Protein AF-A0A534WH94-F1 (afdb_monomer_lite)

Secondary structure (DSSP, 8-state):
-----------S-TTHHHHHHHHHHHHHHHHTTPPP--HHHHHTTTTS-HHHHHHHHH-TTSGGGHHHHHHHHHHHT-

Structure (mmCIF, N/CA/C/O backbone):
data_AF-A0A534WH94-F1
#
_entry.id   AF-A0A534WH94-F1
#
loop_
_atom_site.group_PDB
_atom_site.id
_atom_site.type_symbol
_atom_site.label_atom_id
_atom_site.label_alt_id
_atom_site.label_comp_id
_atom_site.label_asym_id
_atom_site.label_entity_id
_atom_site.label_seq_id
_atom_site.pdbx_PDB_ins_code
_atom_site.Cartn_x
_atom_site.Cartn_y
_atom_site.Cartn_z
_atom_site.occupancy
_atom_site.B_iso_or_equiv
_atom_site.auth_seq_id
_atom_site.auth_comp_id
_atom_site.auth_asym_id
_atom_site.auth_atom_id
_atom_site.pdbx_PDB_model_num
ATOM 1 N N . MET A 1 1 ? 21.627 17.084 -32.523 1.00 57.53 1 MET A N 1
ATOM 2 C CA . MET A 1 1 ? 20.254 16.541 -32.639 1.00 57.53 1 MET A CA 1
ATOM 3 C C . MET A 1 1 ? 19.795 16.188 -31.234 1.00 57.53 1 MET A C 1
ATOM 5 O O . MET A 1 1 ? 20.572 15.497 -30.583 1.00 57.53 1 MET A O 1
ATOM 9 N N . PRO A 1 2 ? 18.666 16.694 -30.700 1.00 52.56 2 PRO A N 1
ATOM 10 C CA . PRO A 1 2 ? 18.351 16.438 -29.305 1.00 52.56 2 PRO A CA 1
ATOM 11 C C . PRO A 1 2 ? 17.557 15.136 -29.191 1.00 52.56 2 PRO A C 1
ATOM 13 O O . PRO A 1 2 ? 16.446 15.025 -29.701 1.00 52.56 2 PRO A O 1
ATOM 16 N N . LEU A 1 3 ? 18.130 14.155 -28.504 1.00 57.47 3 LEU A N 1
ATOM 17 C CA . LEU A 1 3 ? 17.329 13.183 -27.773 1.00 57.47 3 LEU A CA 1
ATOM 18 C C . LEU A 1 3 ? 16.974 13.850 -26.444 1.00 57.47 3 LEU A C 1
ATOM 20 O O . LEU A 1 3 ? 17.811 13.942 -25.548 1.00 57.47 3 LEU A O 1
ATOM 24 N N . THR A 1 4 ? 15.754 14.369 -26.333 1.00 52.41 4 THR A N 1
ATOM 25 C CA . THR A 1 4 ? 15.236 14.920 -25.077 1.00 52.41 4 THR A CA 1
ATOM 26 C C . THR A 1 4 ? 14.630 13.776 -24.272 1.00 52.41 4 THR A C 1
ATOM 28 O O . THR A 1 4 ? 13.427 13.568 -24.311 1.00 52.41 4 THR A O 1
ATOM 31 N N . GLY A 1 5 ? 15.503 13.018 -23.605 1.00 58.09 5 GLY A N 1
ATOM 32 C CA . GLY A 1 5 ? 15.178 12.104 -22.508 1.00 58.09 5 GLY A CA 1
ATOM 33 C C . GLY A 1 5 ? 14.270 10.921 -22.848 1.00 58.09 5 GLY A C 1
ATOM 34 O O . GLY A 1 5 ? 13.058 11.058 -22.965 1.00 58.09 5 GLY A O 1
ATOM 35 N N . VAL A 1 6 ? 14.848 9.723 -22.867 1.00 63.12 6 VAL A N 1
ATOM 36 C CA . VAL A 1 6 ? 14.099 8.488 -22.621 1.00 63.12 6 VAL A CA 1
ATOM 37 C C . VAL A 1 6 ? 14.602 7.950 -21.288 1.00 63.12 6 VAL A C 1
ATOM 39 O O . VAL A 1 6 ? 15.763 7.562 -21.190 1.00 63.12 6 VAL A O 1
ATOM 42 N N . ILE A 1 7 ? 13.755 7.986 -20.259 1.00 58.00 7 ILE A N 1
ATOM 43 C CA . ILE A 1 7 ? 14.022 7.340 -18.971 1.00 58.00 7 ILE A CA 1
ATOM 44 C C . ILE A 1 7 ? 13.084 6.142 -18.891 1.00 58.00 7 ILE A C 1
ATOM 46 O O . ILE A 1 7 ? 11.873 6.307 -18.767 1.00 58.00 7 ILE A O 1
ATOM 50 N N . TYR A 1 8 ? 13.664 4.950 -18.982 1.00 58.31 8 TYR A N 1
ATOM 51 C CA . TYR A 1 8 ? 13.058 3.736 -18.459 1.00 58.31 8 TYR A CA 1
ATOM 52 C C . TYR A 1 8 ? 13.829 3.387 -17.194 1.00 58.31 8 TYR A C 1
ATOM 54 O O . TYR A 1 8 ? 15.034 3.156 -17.269 1.00 58.31 8 TYR A O 1
ATOM 62 N N . ASP A 1 9 ? 13.136 3.369 -16.062 1.00 55.84 9 ASP A N 1
ATOM 63 C CA . ASP A 1 9 ? 13.548 2.507 -14.964 1.00 55.84 9 ASP A CA 1
ATOM 64 C C . ASP A 1 9 ? 12.882 1.152 -15.222 1.00 55.84 9 ASP A C 1
ATOM 66 O O . ASP A 1 9 ? 11.662 1.075 -15.399 1.00 55.84 9 ASP A O 1
ATOM 70 N N . LEU A 1 10 ? 13.707 0.132 -15.432 1.00 53.72 10 LEU A N 1
ATOM 71 C CA . LEU A 1 10 ? 13.315 -1.171 -15.958 1.00 53.72 10 LEU A CA 1
ATOM 72 C C . LEU A 1 10 ? 14.092 -2.263 -15.222 1.00 53.72 10 LEU A C 1
ATOM 74 O O . LEU A 1 10 ? 14.832 -3.020 -15.848 1.00 53.72 10 LEU A O 1
ATOM 78 N N . ASP A 1 11 ? 13.897 -2.376 -13.913 1.00 56.34 11 ASP A N 1
ATOM 79 C CA . ASP A 1 11 ? 14.054 -3.686 -13.287 1.00 56.34 11 ASP A CA 1
ATOM 80 C C . ASP A 1 11 ? 12.876 -4.549 -13.771 1.00 56.34 11 ASP A C 1
ATOM 82 O O . ASP A 1 11 ? 11.698 -4.302 -13.502 1.00 56.34 11 ASP A O 1
ATOM 86 N N . GLY A 1 12 ? 13.200 -5.433 -14.713 1.00 47.75 12 GLY A N 1
ATOM 87 C CA . GLY A 1 12 ? 12.259 -5.975 -15.679 1.00 47.75 12 GLY A CA 1
ATOM 88 C C . GLY A 1 12 ? 11.467 -7.179 -15.193 1.00 47.75 12 GLY A C 1
ATOM 89 O O . GLY A 1 12 ? 12.027 -8.259 -15.155 1.00 47.75 12 GLY A O 1
ATOM 90 N N . THR A 1 13 ? 10.156 -7.001 -14.992 1.00 48.03 13 THR A N 1
ATOM 91 C CA . THR A 1 13 ? 9.073 -8.001 -15.174 1.00 48.03 13 THR A CA 1
ATOM 92 C C . THR A 1 13 ? 7.729 -7.328 -14.841 1.00 48.03 13 THR A C 1
ATOM 94 O O . THR A 1 13 ? 7.215 -7.410 -13.735 1.00 48.03 13 THR A O 1
ATOM 97 N N . LEU A 1 14 ? 7.114 -6.627 -15.802 1.00 45.53 14 LEU A N 1
ATOM 98 C CA . LEU A 1 14 ? 5.857 -5.861 -15.616 1.00 45.53 14 LEU A CA 1
ATOM 99 C C . LEU A 1 14 ? 4.621 -6.685 -15.180 1.00 45.53 14 LEU A C 1
ATOM 101 O O . LEU A 1 14 ? 3.556 -6.109 -14.944 1.00 45.53 14 LEU A O 1
ATOM 105 N N . VAL A 1 15 ? 4.739 -8.013 -15.132 1.00 48.19 15 VAL A N 1
ATOM 106 C CA . VAL A 1 15 ? 3.680 -8.930 -14.690 1.00 48.19 15 VAL A CA 1
ATOM 107 C C . VAL A 1 15 ? 3.958 -9.435 -13.274 1.00 48.19 15 VAL A C 1
ATOM 109 O O . VAL A 1 15 ? 3.048 -9.355 -12.459 1.00 48.19 15 VAL A O 1
ATOM 112 N N . ASP A 1 16 ? 5.199 -9.819 -12.953 1.00 56.69 16 ASP A N 1
ATOM 113 C CA . ASP A 1 16 ? 5.563 -10.261 -11.596 1.00 56.69 16 ASP A CA 1
ATOM 114 C C . ASP A 1 16 ? 5.582 -9.091 -10.591 1.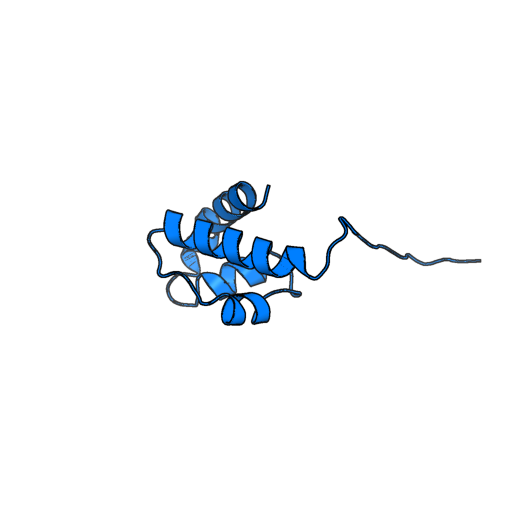00 56.69 16 ASP A C 1
ATOM 116 O O . ASP A 1 16 ? 5.172 -9.249 -9.448 1.00 56.69 16 ASP A O 1
ATOM 120 N N . SER A 1 17 ? 5.882 -7.861 -11.035 1.00 74.88 17 SER A N 1
ATOM 121 C CA . SER A 1 17 ? 5.928 -6.702 -10.130 1.00 74.88 17 SER A CA 1
ATOM 122 C C . SER A 1 17 ? 4.575 -6.283 -9.555 1.00 74.88 17 SER A C 1
ATOM 124 O O . SER A 1 17 ? 4.533 -5.605 -8.535 1.00 74.88 17 SER A O 1
ATOM 126 N N . ARG A 1 18 ? 3.445 -6.630 -10.184 1.00 88.44 18 ARG A N 1
ATOM 127 C CA . ARG A 1 18 ? 2.126 -6.217 -9.672 1.00 88.44 18 ARG A CA 1
ATOM 128 C C . ARG A 1 18 ? 1.681 -7.042 -8.479 1.00 88.44 18 ARG A C 1
ATOM 130 O O . ARG A 1 18 ? 1.169 -6.451 -7.530 1.00 88.44 18 ARG A O 1
ATOM 137 N N . ASP A 1 19 ? 1.888 -8.351 -8.555 1.00 91.12 19 ASP A N 1
ATOM 138 C CA . ASP A 1 19 ? 1.588 -9.255 -7.452 1.00 91.12 19 ASP A CA 1
ATOM 139 C C . ASP A 1 19 ? 2.587 -9.007 -6.305 1.00 91.12 19 ASP A C 1
ATOM 141 O O . ASP A 1 19 ? 2.149 -8.821 -5.176 1.00 91.12 19 ASP A O 1
ATOM 145 N N . ASP A 1 20 ? 3.879 -8.783 -6.591 1.00 90.56 20 ASP A N 1
ATOM 146 C CA . ASP A 1 20 ? 4.875 -8.386 -5.575 1.00 90.56 20 ASP A CA 1
ATOM 147 C C . ASP A 1 20 ? 4.525 -7.045 -4.888 1.00 90.56 20 ASP A C 1
ATOM 149 O O . ASP A 1 20 ? 4.647 -6.865 -3.670 1.00 90.56 20 ASP A O 1
ATOM 153 N N . LEU A 1 21 ? 4.032 -6.064 -5.657 1.00 93.06 21 LEU A N 1
ATOM 154 C CA . LEU A 1 21 ? 3.522 -4.804 -5.107 1.00 93.06 21 LEU A CA 1
ATOM 155 C C . LEU A 1 21 ? 2.262 -5.020 -4.257 1.00 93.06 21 LEU A C 1
ATOM 157 O O . LEU A 1 21 ? 2.072 -4.319 -3.264 1.00 93.06 21 LEU A O 1
ATOM 161 N N . ALA A 1 22 ? 1.389 -5.955 -4.633 1.00 95.81 22 ALA A N 1
ATOM 162 C CA . ALA A 1 22 ? 0.207 -6.288 -3.847 1.00 95.81 22 ALA A CA 1
ATOM 163 C C . ALA A 1 22 ? 0.582 -6.995 -2.538 1.00 95.81 22 ALA A C 1
ATOM 165 O O . ALA A 1 22 ? 0.049 -6.640 -1.484 1.00 95.81 22 ALA A O 1
ATOM 166 N N . ASP A 1 23 ? 1.537 -7.918 -2.589 1.00 96.12 23 ASP A N 1
ATOM 167 C CA . ASP A 1 23 ? 2.029 -8.666 -1.438 1.00 96.12 23 ASP A CA 1
ATOM 168 C C . ASP A 1 23 ? 2.753 -7.747 -0.450 1.00 96.12 23 ASP A C 1
ATOM 170 O O . ASP A 1 23 ? 2.409 -7.737 0.731 1.00 96.12 23 ASP A O 1
ATOM 174 N N . SER A 1 24 ? 3.653 -6.875 -0.919 1.00 96.56 24 SER A N 1
ATOM 175 C CA . SER A 1 24 ? 4.312 -5.874 -0.058 1.00 96.56 24 SER A CA 1
ATOM 176 C C . SER A 1 24 ? 3.318 -4.893 0.580 1.00 96.56 24 SER A C 1
ATOM 178 O O . SER A 1 24 ? 3.461 -4.510 1.745 1.00 96.56 24 SER A O 1
ATOM 180 N N . VAL A 1 25 ? 2.261 -4.493 -0.142 1.00 97.69 25 VAL A N 1
ATOM 181 C CA . VAL A 1 25 ? 1.172 -3.677 0.420 1.00 97.69 25 VAL A CA 1
ATOM 182 C C . VAL A 1 25 ? 0.409 -4.440 1.500 1.00 97.69 25 VAL A C 1
ATOM 184 O O . VAL A 1 25 ? 0.137 -3.872 2.558 1.00 97.69 25 VAL A O 1
ATOM 187 N N . ASN A 1 26 ? 0.056 -5.703 1.267 1.00 98.31 26 ASN A N 1
ATOM 188 C CA . ASN A 1 26 ? -0.664 -6.503 2.254 1.00 98.31 26 ASN A CA 1
ATOM 189 C C . ASN A 1 26 ? 0.202 -6.821 3.478 1.00 98.31 26 ASN A C 1
ATOM 191 O O . ASN A 1 26 ? -0.298 -6.726 4.59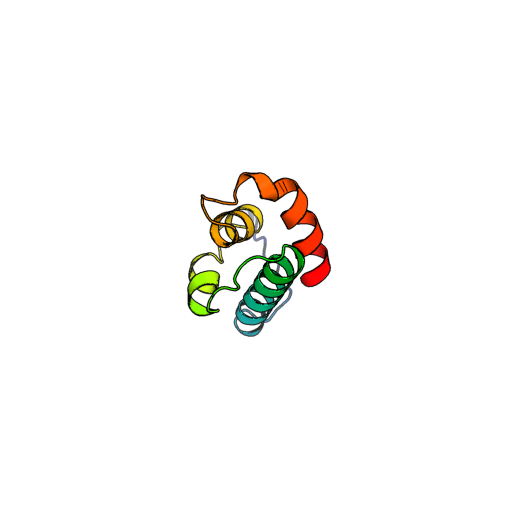6 1.00 98.31 26 ASN A O 1
ATOM 195 N N . ALA A 1 27 ? 1.500 -7.067 3.305 1.00 98.25 27 ALA A N 1
ATOM 196 C CA . ALA A 1 27 ? 2.448 -7.209 4.406 1.00 98.25 27 ALA A CA 1
ATOM 197 C C . ALA A 1 27 ? 2.529 -5.929 5.259 1.00 98.25 27 ALA A C 1
ATOM 199 O O . ALA A 1 27 ? 2.452 -5.986 6.490 1.00 98.25 27 ALA A O 1
ATOM 200 N N . MET A 1 28 ? 2.570 -4.753 4.619 1.00 98.31 28 MET A N 1
ATOM 201 C CA . MET A 1 28 ? 2.474 -3.464 5.311 1.00 98.31 28 MET A CA 1
ATOM 202 C C . MET A 1 28 ? 1.151 -3.324 6.086 1.00 98.31 28 MET A C 1
ATOM 204 O O . MET A 1 28 ? 1.171 -2.925 7.251 1.00 98.31 28 MET A O 1
ATOM 208 N N . LEU A 1 29 ? 0.004 -3.651 5.477 1.00 98.44 29 LEU A N 1
ATOM 209 C CA . LEU A 1 29 ? -1.303 -3.595 6.149 1.00 98.44 29 LEU A CA 1
ATOM 210 C C . LEU A 1 29 ? -1.360 -4.546 7.353 1.00 98.44 29 LEU A C 1
ATOM 212 O O . LEU A 1 29 ? -1.799 -4.137 8.429 1.00 98.44 29 LEU A O 1
ATOM 216 N N . ALA A 1 30 ? -0.847 -5.767 7.206 1.00 98.25 30 ALA A N 1
ATOM 217 C CA . ALA A 1 30 ? -0.780 -6.757 8.273 1.00 98.25 30 ALA A CA 1
ATOM 218 C C . ALA A 1 30 ? 0.091 -6.280 9.449 1.00 98.25 30 ALA A C 1
ATOM 220 O O . ALA A 1 30 ? -0.321 -6.399 10.604 1.00 98.25 30 ALA A O 1
ATOM 221 N N . ARG A 1 31 ? 1.253 -5.662 9.179 1.00 98.00 31 ARG A N 1
ATOM 222 C CA . ARG A 1 31 ? 2.130 -5.071 10.215 1.00 98.00 31 ARG A CA 1
ATOM 223 C C . ARG A 1 31 ? 1.479 -3.908 10.967 1.00 98.00 31 ARG A C 1
ATOM 225 O O . ARG A 1 31 ? 1.806 -3.686 12.129 1.00 98.00 31 ARG A O 1
ATOM 232 N N . LEU A 1 32 ? 0.542 -3.203 10.334 1.00 97.38 32 LEU A N 1
ATOM 233 C CA . LEU A 1 32 ? -0.267 -2.144 10.950 1.00 97.38 32 LEU A CA 1
ATOM 234 C C . LEU A 1 32 ? -1.551 -2.668 11.618 1.00 97.38 32 LEU A C 1
ATOM 236 O O . LEU A 1 32 ? -2.361 -1.870 12.089 1.00 97.38 32 LEU A O 1
ATOM 240 N N . PHE A 1 33 ? -1.755 -3.990 11.662 1.00 97.50 33 PHE A N 1
ATOM 241 C CA . PHE A 1 33 ? -2.981 -4.636 12.144 1.00 97.50 33 PHE A CA 1
ATOM 242 C C . PHE A 1 33 ? -4.250 -4.176 11.402 1.00 97.50 33 PHE A C 1
ATOM 244 O O . PHE A 1 33 ? -5.341 -4.121 11.977 1.00 97.50 33 PHE A O 1
ATOM 251 N N . LEU A 1 34 ? -4.114 -3.841 10.116 1.00 97.69 34 LEU A N 1
ATOM 252 C CA . LEU A 1 34 ? -5.211 -3.437 9.243 1.00 97.69 34 LEU A CA 1
ATOM 253 C C . LEU A 1 34 ? -5.701 -4.613 8.387 1.00 97.69 34 LEU A C 1
ATOM 255 O O . LEU A 1 34 ? -4.925 -5.520 8.085 1.00 97.69 34 LEU A O 1
ATOM 259 N N . PRO A 1 35 ? -6.973 -4.599 7.946 1.00 97.38 35 PRO A N 1
ATOM 260 C CA . PRO A 1 35 ? -7.458 -5.580 6.987 1.00 97.38 35 PRO A CA 1
ATOM 261 C C . PRO A 1 35 ? -6.672 -5.504 5.677 1.00 97.38 35 PRO A C 1
ATOM 263 O O . PRO A 1 35 ? -6.556 -4.431 5.076 1.00 97.38 35 PRO A O 1
ATOM 266 N N . GLU A 1 36 ? -6.193 -6.655 5.219 1.00 97.62 36 GLU A N 1
ATOM 267 C CA . GLU A 1 36 ? -5.623 -6.820 3.885 1.00 97.62 36 GLU A CA 1
ATOM 268 C C . GLU A 1 36 ? -6.654 -6.509 2.793 1.00 97.62 36 GLU A C 1
ATOM 270 O O . GLU A 1 36 ? -7.874 -6.505 3.008 1.00 97.62 36 GLU A O 1
ATOM 275 N N . ARG A 1 37 ? -6.157 -6.255 1.585 1.00 97.62 37 ARG A N 1
ATOM 276 C CA . ARG A 1 37 ? -6.983 -6.017 0.404 1.00 97.62 37 ARG A CA 1
ATOM 277 C C . ARG A 1 37 ? -6.786 -7.125 -0.605 1.00 97.62 37 ARG A C 1
ATOM 279 O O . ARG A 1 37 ? -5.697 -7.658 -0.781 1.00 97.62 37 ARG A O 1
ATOM 286 N N . GLU A 1 38 ? -7.850 -7.408 -1.347 1.00 97.56 38 GLU A N 1
ATOM 287 C CA . GLU A 1 38 ? -7.733 -8.285 -2.504 1.00 97.56 38 GLU A CA 1
ATOM 288 C C . GLU A 1 38 ? -6.711 -7.705 -3.502 1.00 97.56 38 GLU A C 1
ATOM 290 O O . GLU A 1 38 ? -6.799 -6.510 -3.817 1.00 97.56 38 GLU A O 1
ATOM 295 N N . PRO A 1 39 ? -5.810 -8.526 -4.075 1.00 95.31 39 PRO A N 1
ATOM 296 C CA . PRO A 1 39 ? -4.779 -8.056 -5.004 1.00 95.31 39 PRO A CA 1
ATOM 297 C C . PRO A 1 39 ? -5.339 -7.208 -6.148 1.00 95.31 39 PRO A C 1
ATOM 299 O O . PRO A 1 39 ? -4.833 -6.130 -6.442 1.00 95.31 39 PRO A O 1
ATOM 302 N N . ARG A 1 40 ? -6.495 -7.597 -6.710 1.00 95.25 40 ARG A N 1
ATOM 303 C CA . ARG A 1 40 ? -7.181 -6.834 -7.772 1.00 95.25 40 ARG A CA 1
ATOM 304 C C . ARG A 1 40 ? -7.510 -5.384 -7.395 1.00 95.25 40 ARG A C 1
ATOM 306 O O . ARG A 1 40 ? -7.543 -4.525 -8.272 1.00 95.25 40 ARG A O 1
ATOM 313 N N . VAL A 1 41 ? -7.768 -5.107 -6.116 1.00 97.00 41 VAL A N 1
ATOM 314 C CA . VAL A 1 41 ? -8.021 -3.748 -5.618 1.00 97.00 41 VAL A CA 1
ATOM 315 C C . VAL A 1 41 ? -6.716 -2.959 -5.606 1.00 97.00 41 VAL A C 1
ATOM 317 O O . VAL A 1 41 ? -6.684 -1.842 -6.119 1.00 97.00 41 VAL A O 1
ATOM 320 N N . ILE A 1 42 ? -5.639 -3.561 -5.093 1.00 96.00 42 ILE A N 1
ATOM 321 C CA . ILE A 1 42 ? -4.307 -2.945 -5.039 1.00 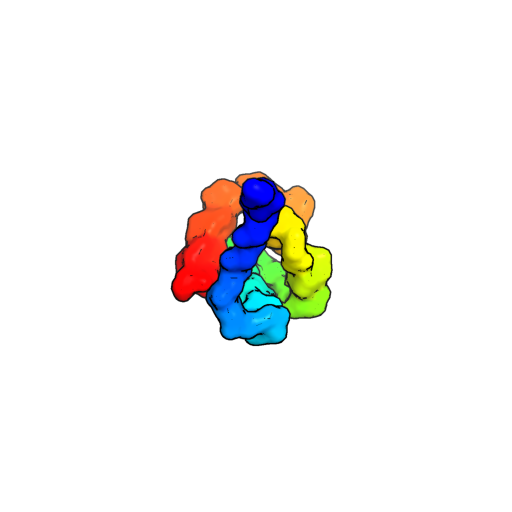96.00 42 ILE A CA 1
ATOM 322 C C . ILE A 1 42 ? -3.768 -2.698 -6.453 1.00 96.00 42 ILE A C 1
ATOM 324 O O . ILE A 1 42 ? -3.249 -1.621 -6.732 1.00 96.00 42 ILE A O 1
ATOM 328 N N . HIS A 1 43 ? -3.994 -3.620 -7.394 1.00 94.56 43 HIS A N 1
ATOM 329 C CA . HIS A 1 43 ? -3.622 -3.458 -8.803 1.00 94.56 43 HIS A CA 1
ATOM 330 C C . HIS A 1 43 ? -4.231 -2.204 -9.436 1.00 94.56 43 HIS A C 1
ATOM 332 O O . HIS A 1 43 ? -3.583 -1.549 -10.249 1.00 94.56 43 HIS A O 1
ATOM 338 N N . GLY A 1 44 ? -5.450 -1.828 -9.034 1.00 94.25 44 GLY A N 1
ATOM 339 C CA . GLY A 1 44 ? -6.104 -0.593 -9.473 1.00 94.25 44 GLY A CA 1
ATOM 340 C C . GLY A 1 44 ? -5.477 0.693 -8.917 1.00 94.25 44 GLY A C 1
ATOM 341 O O . GLY A 1 44 ? -5.904 1.791 -9.288 1.00 94.25 44 GLY A O 1
ATOM 342 N N . PHE A 1 45 ? -4.511 0.582 -8.001 1.00 93.94 45 PHE A N 1
ATOM 343 C CA . PHE A 1 45 ? -3.771 1.696 -7.399 1.00 93.94 45 PHE A CA 1
ATOM 344 C C . PHE A 1 45 ? -2.354 1.834 -7.977 1.00 93.94 45 PHE A C 1
ATOM 346 O O . PHE A 1 45 ? -1.711 2.870 -7.797 1.00 93.94 45 PHE A O 1
ATOM 353 N N . ILE A 1 46 ? -1.867 0.805 -8.676 1.00 90.56 46 ILE A N 1
ATOM 354 C CA . ILE A 1 46 ? -0.527 0.766 -9.265 1.00 90.56 46 ILE A CA 1
ATOM 355 C C . ILE A 1 46 ? -0.468 1.672 -10.501 1.00 90.56 46 ILE A C 1
ATOM 357 O O . ILE A 1 46 ? -1.339 1.629 -11.369 1.00 90.56 46 ILE A O 1
ATOM 361 N N . GLY A 1 47 ? 0.609 2.455 -10.604 1.00 87.31 47 GLY A N 1
ATOM 362 C CA . GLY A 1 47 ? 0.903 3.322 -11.753 1.00 87.31 47 GLY A CA 1
ATOM 363 C C . GLY A 1 47 ? 0.879 4.821 -11.448 1.00 87.31 47 GLY A C 1
ATOM 364 O O . GLY A 1 47 ? 1.374 5.605 -12.249 1.00 87.31 47 GLY A O 1
ATOM 365 N N . GLU A 1 48 ? 0.378 5.233 -10.279 1.00 84.88 48 GLU A N 1
ATOM 366 C CA . GLU A 1 48 ? 0.355 6.648 -9.866 1.00 84.88 48 GLU A CA 1
ATOM 367 C C . GLU A 1 48 ? 1.465 7.022 -8.855 1.00 84.88 48 GLU A C 1
ATOM 369 O O . GLU A 1 48 ? 1.442 8.105 -8.261 1.00 84.88 48 GLU A O 1
ATOM 374 N N . GLY A 1 49 ? 2.433 6.120 -8.659 1.00 88.44 49 GLY A N 1
ATOM 375 C CA . GLY A 1 49 ? 3.552 6.257 -7.723 1.00 88.44 49 GLY A CA 1
ATOM 376 C C . GLY A 1 49 ? 3.298 5.645 -6.338 1.00 88.44 49 GLY A C 1
ATOM 377 O O . GLY A 1 49 ? 2.157 5.445 -5.917 1.00 88.44 49 GLY A O 1
ATOM 378 N N . ALA A 1 50 ? 4.389 5.368 -5.615 1.00 92.06 50 ALA A N 1
ATOM 379 C CA . ALA A 1 50 ? 4.371 4.667 -4.326 1.00 92.06 50 ALA A CA 1
ATOM 380 C C . ALA A 1 50 ? 3.527 5.371 -3.249 1.00 92.06 50 ALA A C 1
ATOM 382 O O . ALA A 1 5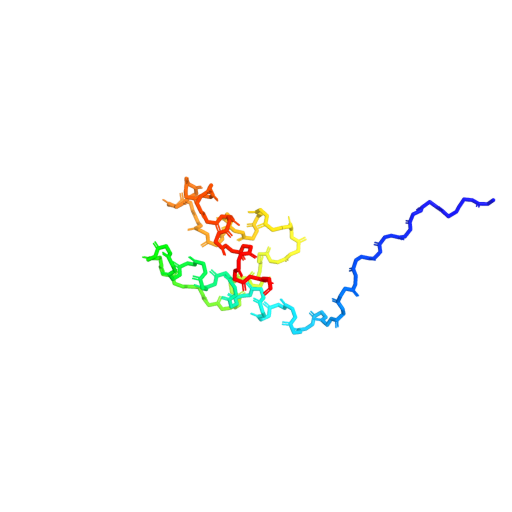0 ? 2.776 4.723 -2.526 1.00 92.06 50 ALA A O 1
ATOM 383 N N . GLU A 1 51 ? 3.583 6.705 -3.166 1.00 94.69 51 GLU A N 1
ATOM 384 C CA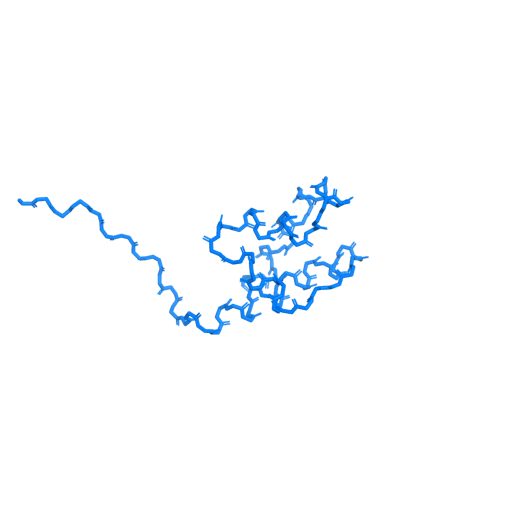 . GLU A 1 51 ? 2.784 7.452 -2.185 1.00 94.69 51 GLU A CA 1
ATOM 385 C C . GLU A 1 51 ? 1.279 7.207 -2.368 1.00 94.69 51 GLU A C 1
ATOM 387 O O . GLU A 1 51 ? 0.568 6.948 -1.394 1.00 94.69 51 GLU A O 1
ATOM 392 N N . ARG A 1 52 ? 0.783 7.248 -3.612 1.00 95.50 52 ARG A N 1
ATOM 393 C CA . ARG A 1 52 ? -0.641 7.008 -3.880 1.00 95.50 52 ARG A CA 1
ATOM 394 C C . ARG A 1 52 ? -1.022 5.556 -3.659 1.00 95.50 52 ARG A C 1
ATOM 396 O O . ARG A 1 52 ? -2.102 5.317 -3.126 1.00 95.50 52 ARG A O 1
ATOM 403 N N . LEU A 1 53 ? -0.144 4.616 -4.009 1.00 96.44 53 LEU A N 1
ATOM 404 C CA . LEU A 1 53 ? -0.334 3.196 -3.717 1.00 96.44 53 LEU A CA 1
ATOM 405 C C . LEU A 1 53 ? -0.568 2.978 -2.216 1.00 96.44 53 LEU A C 1
ATOM 407 O O . LEU A 1 53 ? -1.592 2.413 -1.835 1.00 96.44 53 LEU A O 1
ATOM 411 N N . ILE A 1 54 ? 0.316 3.506 -1.364 1.00 97.62 54 ILE A N 1
ATOM 412 C CA . ILE A 1 54 ? 0.210 3.379 0.096 1.00 97.62 54 ILE A CA 1
ATOM 413 C C . ILE A 1 54 ? -1.058 4.070 0.612 1.00 97.62 54 ILE A C 1
ATOM 415 O O . ILE A 1 54 ? -1.864 3.441 1.294 1.00 97.62 54 ILE A O 1
ATOM 419 N N . ARG A 1 55 ? -1.295 5.342 0.260 1.00 97.81 55 ARG A N 1
ATOM 420 C CA . ARG A 1 55 ? -2.465 6.099 0.751 1.00 97.81 55 ARG A CA 1
ATOM 421 C C . ARG A 1 55 ? -3.794 5.453 0.359 1.00 97.81 55 ARG A C 1
ATOM 423 O O . ARG A 1 55 ? -4.684 5.323 1.198 1.00 97.81 55 ARG A O 1
ATOM 430 N N . ARG A 1 56 ? -3.942 5.016 -0.897 1.00 97.56 56 ARG A N 1
ATOM 431 C CA . ARG A 1 56 ? -5.164 4.338 -1.368 1.00 97.56 56 ARG A CA 1
ATOM 432 C C . ARG A 1 56 ? -5.349 2.978 -0.692 1.00 97.56 56 ARG A C 1
ATOM 434 O O . ARG A 1 56 ? -6.486 2.596 -0.414 1.00 97.56 56 ARG A O 1
ATOM 441 N N . SER A 1 57 ? -4.252 2.296 -0.366 1.00 97.75 57 SER A N 1
ATOM 442 C CA . SER A 1 57 ? -4.273 1.026 0.366 1.00 97.75 57 SER A CA 1
ATOM 443 C C . SER A 1 57 ? -4.602 1.202 1.853 1.00 97.75 57 SER A C 1
ATOM 445 O O . SER A 1 57 ? -5.344 0.400 2.409 1.00 97.75 57 SER A O 1
ATOM 447 N N . LEU A 1 58 ? -4.183 2.286 2.502 1.00 98.12 58 LEU A 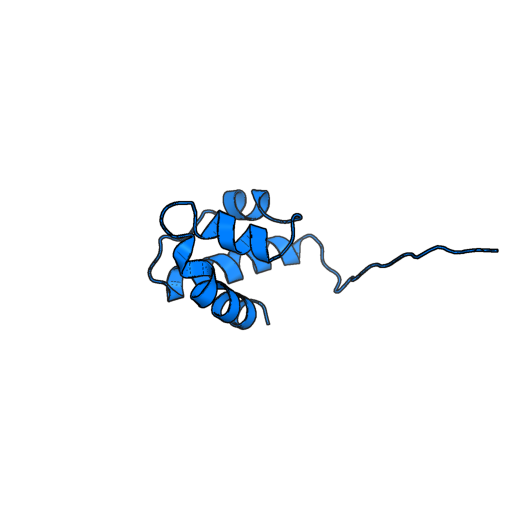N 1
ATOM 448 C CA . LEU A 1 58 ? -4.655 2.628 3.852 1.00 98.12 58 LEU A CA 1
ATOM 449 C C . LEU A 1 58 ? -6.155 2.969 3.847 1.00 98.12 58 LEU A C 1
ATOM 451 O O . LEU A 1 58 ? -6.931 2.518 4.694 1.00 98.12 58 LEU A O 1
ATOM 455 N N . GLY A 1 59 ? -6.589 3.707 2.824 1.00 96.75 59 GLY A N 1
ATOM 456 C CA . GLY A 1 59 ? -7.945 4.230 2.723 1.00 96.75 59 GLY A CA 1
ATOM 457 C C . GLY A 1 59 ? -8.182 5.433 3.648 1.00 96.75 59 GLY A C 1
ATOM 458 O O . GLY A 1 59 ? -7.342 5.772 4.482 1.00 96.75 59 GLY A O 1
ATOM 459 N N . PRO A 1 60 ? -9.347 6.093 3.526 1.00 95.31 60 PRO A N 1
ATOM 460 C CA . PRO A 1 60 ? -9.604 7.380 4.177 1.00 95.31 60 PRO A CA 1
ATOM 461 C C . PRO A 1 60 ? -9.605 7.310 5.711 1.00 95.31 60 PRO A C 1
ATOM 463 O O . PRO A 1 60 ? -9.262 8.285 6.368 1.00 95.31 60 PRO A O 1
ATOM 466 N N . ALA A 1 61 ? -9.958 6.159 6.292 1.00 96.50 61 ALA A N 1
ATOM 467 C CA . ALA A 1 61 ? -9.973 5.973 7.745 1.00 96.50 61 ALA A CA 1
ATOM 468 C C . ALA A 1 61 ? -8.565 5.924 8.369 1.00 96.50 61 ALA A C 1
ATOM 470 O O . ALA A 1 61 ? -8.414 6.204 9.554 1.00 96.50 61 ALA A O 1
ATOM 471 N N . HIS A 1 62 ? -7.543 5.593 7.575 1.00 96.88 62 HIS A N 1
ATOM 472 C CA . HIS A 1 62 ? -6.182 5.326 8.045 1.00 96.88 62 HIS A CA 1
ATOM 473 C C . HIS A 1 62 ? -5.141 6.220 7.363 1.00 96.88 62 HIS A C 1
ATOM 475 O O . HIS A 1 62 ? -3.944 5.992 7.495 1.00 96.88 62 HIS A O 1
ATOM 481 N N . GLU A 1 63 ? -5.562 7.265 6.644 1.00 93.56 63 GLU A N 1
ATOM 482 C CA . GLU A 1 63 ? -4.648 8.135 5.893 1.00 93.56 63 GLU A CA 1
ATOM 483 C C . GLU A 1 63 ? -3.578 8.789 6.787 1.00 93.56 63 GLU A C 1
ATOM 485 O O . GLU A 1 63 ? -2.430 8.962 6.373 1.00 93.56 63 GLU A O 1
ATOM 490 N N . ALA A 1 64 ? -3.923 9.085 8.044 1.00 96.25 64 ALA A N 1
ATOM 491 C CA . ALA A 1 64 ? -2.994 9.627 9.034 1.00 96.25 64 ALA A CA 1
ATOM 492 C C . ALA A 1 64 ? -1.813 8.685 9.351 1.00 96.25 64 ALA A C 1
ATOM 494 O O . ALA A 1 64 ? -0.765 9.159 9.784 1.00 96.25 64 ALA A O 1
ATOM 495 N N . GLN A 1 65 ? -1.945 7.378 9.094 1.00 97.38 65 GLN A N 1
ATOM 496 C CA . GLN A 1 65 ? -0.888 6.385 9.313 1.00 97.38 65 GLN A CA 1
ATOM 497 C C . GLN A 1 65 ? 0.154 6.360 8.186 1.00 97.38 65 GLN A C 1
ATOM 499 O O . GLN A 1 65 ? 1.117 5.609 8.278 1.00 97.38 65 GLN A O 1
ATOM 504 N N . TYR A 1 66 ? 0.033 7.192 7.140 1.00 97.69 66 TYR A N 1
ATOM 505 C CA . TYR A 1 66 ? 0.986 7.215 6.020 1.00 97.69 66 TYR A CA 1
ATOM 506 C C . TYR A 1 66 ? 2.454 7.333 6.460 1.00 97.69 66 TYR A C 1
ATOM 508 O O . TYR A 1 66 ? 3.317 6.649 5.913 1.00 97.69 66 TYR A O 1
ATOM 516 N N . ALA A 1 67 ? 2.739 8.179 7.455 1.00 97.75 67 ALA A N 1
ATOM 517 C CA . ALA A 1 67 ? 4.101 8.392 7.946 1.00 97.75 67 ALA A CA 1
ATOM 518 C C . ALA A 1 67 ? 4.721 7.125 8.567 1.00 97.75 67 ALA A C 1
ATOM 520 O O . ALA A 1 67 ? 5.933 6.946 8.490 1.00 97.75 67 ALA A O 1
ATOM 521 N N . GLU A 1 68 ? 3.893 6.251 9.141 1.00 97.81 68 GLU A N 1
ATOM 522 C CA . GLU A 1 68 ? 4.287 4.953 9.700 1.00 97.81 68 GLU A CA 1
ATOM 523 C C . GLU A 1 68 ? 4.284 3.852 8.627 1.00 97.81 68 GLU A C 1
ATOM 525 O O . GLU A 1 68 ? 5.189 3.028 8.566 1.00 97.81 68 GLU A O 1
ATOM 530 N N . ALA A 1 69 ? 3.305 3.883 7.724 1.00 97.81 69 ALA A N 1
ATOM 531 C CA . ALA A 1 69 ? 3.118 2.899 6.665 1.00 97.81 69 ALA A CA 1
ATOM 532 C C . ALA A 1 69 ? 4.225 2.942 5.598 1.00 97.81 69 ALA A C 1
ATOM 534 O O . ALA A 1 69 ? 4.702 1.908 5.137 1.00 97.81 69 ALA A O 1
ATOM 535 N N . ALA A 1 70 ? 4.658 4.141 5.202 1.00 97.31 70 ALA A N 1
ATOM 536 C CA . ALA A 1 70 ? 5.621 4.321 4.122 1.00 97.31 70 ALA A CA 1
ATOM 537 C C . ALA A 1 70 ? 7.006 3.687 4.362 1.00 97.31 70 ALA A C 1
ATOM 539 O O . ALA A 1 70 ? 7.558 3.143 3.405 1.00 97.31 70 ALA A O 1
ATOM 540 N N . PRO A 1 71 ? 7.632 3.765 5.553 1.00 97.00 71 PRO A N 1
ATOM 541 C CA . PRO A 1 71 ? 8.861 3.017 5.813 1.00 97.00 71 PRO A CA 1
ATOM 542 C C . PRO A 1 71 ? 8.624 1.502 5.854 1.00 97.00 71 PRO A C 1
ATOM 544 O O . PRO A 1 71 ? 9.415 0.783 5.259 1.00 97.00 71 PRO A O 1
ATOM 547 N N . ILE A 1 72 ? 7.519 1.027 6.445 1.00 97.25 72 ILE A N 1
ATOM 548 C CA . ILE A 1 72 ? 7.190 -0.410 6.493 1.00 97.25 72 ILE A CA 1
ATOM 549 C C . ILE A 1 72 ? 7.078 -0.982 5.079 1.00 97.25 72 ILE A C 1
ATOM 551 O O . ILE A 1 72 ? 7.727 -1.967 4.760 1.00 97.25 72 ILE A O 1
ATOM 555 N N . TRP A 1 73 ? 6.311 -0.336 4.200 1.00 95.94 73 TRP A N 1
ATOM 556 C CA . TRP A 1 73 ? 6.163 -0.804 2.823 1.00 95.94 73 TRP A CA 1
ATOM 557 C C . TRP A 1 73 ? 7.491 -0.855 2.059 1.00 95.94 73 TRP A C 1
ATOM 559 O O . TRP A 1 73 ? 7.712 -1.772 1.279 1.00 95.94 73 TRP A O 1
ATOM 569 N N . ARG A 1 74 ? 8.399 0.103 2.300 1.00 92.06 74 ARG A N 1
ATOM 570 C CA . ARG A 1 74 ? 9.735 0.088 1.686 1.00 92.06 74 ARG A CA 1
ATOM 571 C C . ARG A 1 74 ? 10.595 -1.076 2.171 1.00 92.06 74 ARG A C 1
ATOM 573 O O . ARG A 1 74 ? 11.428 -1.523 1.401 1.00 92.06 74 ARG A O 1
ATOM 580 N N . GLU A 1 75 ? 10.425 -1.523 3.415 1.00 92.12 75 GLU A N 1
ATOM 581 C CA . GLU A 1 75 ? 11.097 -2.723 3.932 1.00 92.12 75 GLU A CA 1
ATOM 582 C C . GLU A 1 75 ? 10.534 -3.992 3.285 1.00 92.12 75 GLU A C 1
ATOM 584 O O . GLU A 1 75 ? 11.307 -4.863 2.911 1.00 92.12 75 GLU A O 1
ATOM 589 N N . GLU A 1 76 ? 9.210 -4.082 3.130 1.00 90.19 76 GLU A N 1
ATOM 590 C CA . GLU A 1 76 ? 8.541 -5.252 2.535 1.00 90.19 76 GLU A CA 1
ATOM 591 C C . GLU A 1 76 ? 8.741 -5.364 1.013 1.00 90.19 76 GLU A C 1
ATOM 593 O O . GLU A 1 76 ? 8.587 -6.443 0.453 1.00 90.19 76 GLU A O 1
ATOM 598 N N . TYR A 1 77 ? 9.042 -4.255 0.331 1.00 85.69 77 TYR A N 1
ATOM 599 C CA . TYR A 1 77 ? 9.281 -4.211 -1.119 1.00 85.69 77 TYR A CA 1
ATOM 600 C C . TYR A 1 77 ? 10.766 -4.384 -1.511 1.00 85.69 77 TYR A C 1
ATOM 602 O O . TYR A 1 77 ? 11.064 -4.503 -2.699 1.00 85.69 77 TYR A O 1
ATOM 610 N N . ALA A 1 78 ? 11.695 -4.328 -0.548 1.00 75.56 78 ALA A N 1
ATOM 611 C CA . ALA A 1 78 ? 13.145 -4.338 -0.792 1.00 75.56 78 ALA A CA 1
ATOM 612 C C . ALA A 1 78 ? 13.741 -5.731 -1.051 1.00 75.56 78 ALA A C 1
ATOM 614 O O . ALA A 1 78 ? 13.195 -6.735 -0.544 1.00 75.56 78 ALA A O 1
#

Foldseek 3Di:
DDPPDDDDPPPDDPVVVLVLLLQLLQQLCVVVVHDRDDSVQLSVQPDPDDLSSNCVSCDPVRNVCSVVSVVSSVVSSD

Sequence (78 aa):
MPLTGVIYDLDGTLVDSRDDLADSVNAMLARLFLPEREPRVIHGFIGEGAERLIRRSLGPAHEAQYAEAAPIWREEYA

Radius of gyration: 14.33 Å; chains: 1; bounding box: 30×27×45 Å

pLDDT: mean 86.38, std 16.97, range [45.53, 98.44]